Protein AF-A0A954I749-F1 (afdb_monomer_lite)

Structure (mmCIF, N/CA/C/O backbone):
data_AF-A0A954I749-F1
#
_entry.id   AF-A0A954I749-F1
#
loop_
_atom_site.group_PDB
_atom_site.id
_atom_site.type_symbol
_atom_site.label_atom_id
_atom_site.label_alt_id
_atom_site.label_comp_id
_atom_site.label_asym_id
_atom_site.label_entity_id
_atom_site.label_seq_id
_atom_site.pdbx_PDB_ins_code
_atom_site.Cartn_x
_atom_site.Cartn_y
_atom_site.Cartn_z
_atom_site.occupancy
_atom_site.B_iso_or_equiv
_atom_site.auth_seq_id
_atom_site.auth_comp_id
_atom_site.auth_asym_id
_atom_site.auth_atom_id
_atom_site.pdbx_PDB_model_num
ATOM 1 N N . MET A 1 1 ? -8.023 -14.484 -0.162 1.00 72.50 1 MET A N 1
ATOM 2 C CA . MET A 1 1 ? -8.893 -13.648 0.695 1.00 72.50 1 MET A CA 1
ATOM 3 C C . MET A 1 1 ? -8.099 -12.478 1.235 1.00 72.50 1 MET A C 1
ATOM 5 O O . MET A 1 1 ? -7.012 -12.699 1.760 1.00 72.50 1 MET A O 1
ATOM 9 N N . ALA A 1 2 ? -8.639 -11.269 1.094 1.00 85.50 2 ALA A N 1
ATOM 10 C CA . ALA A 1 2 ? -8.108 -10.057 1.703 1.00 85.50 2 ALA A CA 1
ATOM 11 C C . ALA A 1 2 ? -9.070 -9.571 2.797 1.00 85.50 2 ALA A C 1
ATOM 13 O O . ALA A 1 2 ? -10.283 -9.705 2.647 1.00 85.50 2 ALA A O 1
ATOM 14 N N . SER A 1 3 ? -8.544 -9.049 3.903 1.00 89.38 3 SER A N 1
ATOM 15 C CA . SER A 1 3 ? -9.354 -8.618 5.049 1.00 89.38 3 SER A CA 1
ATOM 16 C C . SER A 1 3 ? -8.774 -7.381 5.720 1.00 89.38 3 SER A C 1
ATOM 18 O O . SER A 1 3 ? -7.557 -7.290 5.893 1.00 89.38 3 SER A O 1
ATOM 20 N N . ILE A 1 4 ? -9.646 -6.481 6.171 1.00 91.12 4 ILE A N 1
ATOM 21 C CA . ILE A 1 4 ? -9.274 -5.339 7.011 1.00 91.12 4 ILE A CA 1
ATOM 22 C C . ILE A 1 4 ? -9.416 -5.733 8.481 1.00 91.12 4 ILE A C 1
ATOM 24 O O . ILE A 1 4 ? -10.411 -6.345 8.865 1.00 91.12 4 ILE A O 1
ATOM 28 N N . TYR A 1 5 ? -8.437 -5.370 9.304 1.00 89.00 5 TYR A N 1
ATOM 29 C CA . TYR A 1 5 ? -8.475 -5.560 10.749 1.00 89.00 5 TYR A CA 1
ATOM 30 C C . TYR A 1 5 ? -7.890 -4.352 11.488 1.00 89.00 5 TYR A C 1
ATOM 32 O O . TYR A 1 5 ? -7.101 -3.579 10.945 1.00 89.00 5 TYR A O 1
ATOM 40 N N . GLU A 1 6 ? -8.266 -4.192 12.753 1.00 86.62 6 GLU A N 1
ATOM 41 C CA . GLU A 1 6 ? -7.692 -3.183 13.642 1.00 86.62 6 GLU A CA 1
ATOM 42 C C . GLU A 1 6 ? -6.569 -3.830 14.455 1.00 86.62 6 GLU A C 1
ATOM 44 O O . GLU A 1 6 ? -6.796 -4.767 15.223 1.00 86.62 6 GLU A O 1
ATOM 49 N N . LYS A 1 7 ? -5.331 -3.362 14.277 1.00 85.88 7 LYS A N 1
ATOM 50 C CA . LYS A 1 7 ? -4.184 -3.922 14.998 1.00 85.88 7 LYS A CA 1
ATOM 51 C C . LYS A 1 7 ? -4.251 -3.523 16.484 1.00 85.88 7 LYS A C 1
ATOM 53 O O . LYS A 1 7 ? -4.361 -2.325 16.758 1.00 85.88 7 LYS A O 1
ATOM 58 N N . PRO A 1 8 ? -4.124 -4.463 17.439 1.00 85.19 8 PRO A N 1
ATOM 59 C CA . PRO A 1 8 ? -3.970 -4.114 18.846 1.00 85.19 8 PRO A CA 1
ATOM 60 C C . PRO A 1 8 ? -2.629 -3.401 19.054 1.00 85.19 8 PRO A C 1
ATOM 62 O O . PRO A 1 8 ? -1.588 -3.850 18.566 1.00 85.19 8 PRO A O 1
ATOM 65 N N . VAL A 1 9 ? -2.655 -2.276 19.759 1.00 86.94 9 VAL A N 1
ATOM 66 C CA . VAL A 1 9 ? -1.475 -1.464 20.076 1.00 86.94 9 VAL A CA 1
ATOM 67 C C . VAL A 1 9 ? -1.456 -1.157 21.563 1.00 86.94 9 VAL A C 1
ATOM 69 O O . VAL A 1 9 ? -2.499 -0.996 22.187 1.00 86.94 9 VAL A O 1
ATOM 72 N N . THR A 1 10 ? -0.269 -1.074 22.148 1.00 87.62 10 THR A N 1
ATOM 73 C CA . THR A 1 10 ? -0.128 -0.576 23.516 1.00 87.62 10 THR A CA 1
ATOM 74 C C . THR A 1 10 ? -0.027 0.939 23.460 1.00 87.62 10 THR A C 1
ATOM 76 O O . THR A 1 10 ? 0.873 1.461 22.804 1.00 87.62 10 THR A O 1
ATOM 79 N N . VAL A 1 11 ? -0.961 1.627 24.107 1.00 84.25 11 VAL A N 1
ATOM 80 C CA . VAL A 1 11 ? -0.997 3.089 24.197 1.00 84.25 11 VAL A CA 1
ATOM 81 C C . VAL A 1 11 ? -0.683 3.468 25.637 1.00 84.25 11 VAL A C 1
ATOM 83 O O . VAL A 1 11 ? -1.165 2.817 26.558 1.00 84.25 11 VAL A O 1
ATOM 86 N N . THR A 1 12 ? 0.148 4.484 25.832 1.00 87.12 12 THR A N 1
ATOM 87 C CA . THR A 1 12 ? 0.380 5.056 27.160 1.00 87.12 12 THR A CA 1
ATOM 88 C C . THR A 1 12 ? -0.722 6.067 27.445 1.00 87.12 12 THR A C 1
ATOM 90 O O . THR A 1 12 ? -0.942 6.971 26.637 1.00 87.12 12 THR A O 1
ATOM 93 N N . ASP A 1 13 ? -1.426 5.894 28.557 1.00 80.94 13 ASP A N 1
ATOM 94 C CA . ASP A 1 13 ? -2.451 6.832 29.004 1.00 80.94 13 ASP A CA 1
ATOM 95 C C . ASP A 1 13 ? -1.782 8.121 29.530 1.00 80.94 13 ASP A C 1
ATOM 97 O O . ASP A 1 13 ? -0.938 8.049 30.427 1.00 80.94 13 ASP A O 1
ATOM 101 N N . PRO A 1 14 ? -2.110 9.305 28.978 1.00 81.62 14 PRO A N 1
ATOM 102 C CA . PRO A 1 14 ? -1.504 10.568 29.391 1.00 81.62 14 PRO A CA 1
ATOM 103 C C . PRO A 1 14 ? -1.884 11.020 30.811 1.00 81.62 14 PRO A C 1
ATOM 105 O O . PRO A 1 14 ? -1.189 11.873 31.354 1.00 81.62 14 PRO A O 1
ATOM 108 N N . GLN A 1 15 ? -2.958 10.493 31.410 1.00 80.81 15 GLN A N 1
ATOM 109 C CA . GLN A 1 15 ? -3.385 10.869 32.765 1.00 80.81 15 GLN A CA 1
ATOM 110 C C . GLN A 1 15 ? -2.773 9.978 33.848 1.00 80.81 15 GLN A C 1
ATOM 112 O O . GLN A 1 15 ? -2.438 10.464 34.924 1.00 80.81 15 GLN A O 1
ATOM 117 N N . THR A 1 16 ? -2.622 8.684 33.567 1.00 82.56 16 THR A N 1
ATOM 118 C CA . THR A 1 16 ? -2.168 7.682 34.547 1.00 82.56 16 THR A CA 1
ATOM 119 C C . THR A 1 16 ? -0.733 7.209 34.304 1.00 82.56 16 THR A C 1
ATOM 121 O O . THR A 1 16 ? -0.116 6.630 35.193 1.00 82.56 16 THR A O 1
ATOM 124 N N . GLY A 1 17 ? -0.172 7.450 33.113 1.00 84.38 17 GLY A N 1
ATOM 125 C CA . GLY A 1 17 ? 1.147 6.952 32.708 1.00 84.38 17 GLY A CA 1
ATOM 126 C C . GLY A 1 17 ? 1.188 5.440 32.456 1.00 84.38 17 GLY A C 1
ATOM 127 O O . GLY A 1 17 ? 2.233 4.902 32.081 1.00 84.38 17 GLY A O 1
ATOM 128 N N . GLU A 1 18 ? 0.066 4.740 32.629 1.00 86.50 18 GLU A N 1
ATOM 129 C CA . GLU A 1 18 ? -0.011 3.294 32.484 1.00 86.50 18 GLU A CA 1
ATOM 130 C C . GLU A 1 18 ? -0.126 2.864 31.018 1.00 86.50 18 GLU A C 1
ATOM 132 O O . GLU A 1 18 ? -0.631 3.571 30.140 1.00 86.50 18 GLU A O 1
ATOM 137 N N . ARG A 1 19 ? 0.357 1.652 30.737 1.00 85.50 19 ARG A N 1
ATOM 138 C CA . ARG A 1 19 ? 0.295 1.042 29.407 1.00 85.50 19 ARG A CA 1
ATOM 139 C C . ARG A 1 19 ? -1.032 0.313 29.234 1.00 85.50 19 ARG A C 1
ATOM 141 O O .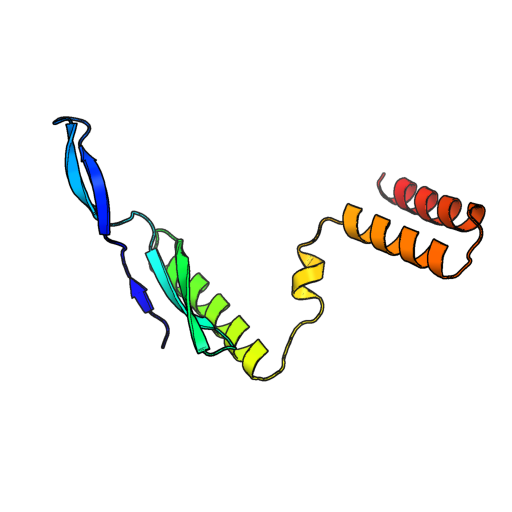 ARG A 1 19 ? -1.181 -0.821 29.683 1.00 85.50 19 ARG A O 1
ATOM 148 N N . VAL A 1 20 ? -1.961 0.917 28.504 1.00 86.88 20 VAL A N 1
ATOM 149 C CA . VAL A 1 20 ? -3.270 0.329 28.199 1.00 86.88 20 VAL A CA 1
ATOM 150 C C . VAL A 1 20 ? -3.286 -0.352 26.828 1.00 86.88 20 VAL A C 1
ATOM 152 O O . VAL A 1 20 ? -2.574 0.026 25.891 1.00 86.88 20 VAL A O 1
ATOM 155 N N . LYS A 1 21 ? -4.109 -1.397 2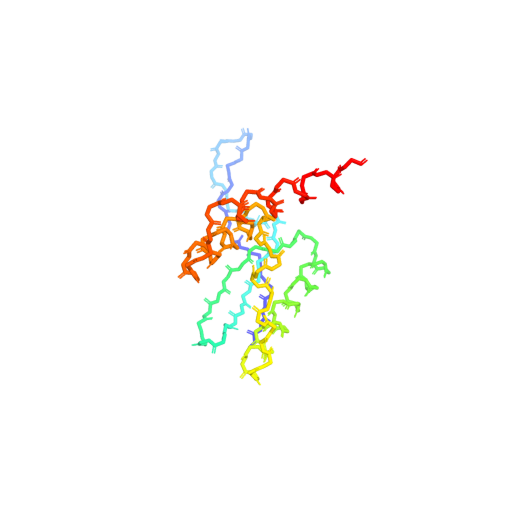6.687 1.00 85.06 21 LYS A N 1
ATOM 156 C CA . LYS A 1 21 ? -4.375 -2.022 25.384 1.00 85.06 21 LYS A CA 1
ATOM 157 C C . LYS A 1 21 ? -5.360 -1.146 24.614 1.00 85.06 21 LYS A C 1
ATOM 159 O O . LYS A 1 21 ? -6.499 -0.981 25.029 1.00 85.06 21 LYS A O 1
ATOM 164 N N . GLY A 1 22 ? -4.922 -0.618 23.481 1.00 83.44 22 GLY A N 1
ATOM 165 C CA . GLY A 1 22 ? -5.739 0.138 22.543 1.00 83.44 22 GLY A CA 1
ATOM 166 C C . GLY A 1 22 ? -5.813 -0.539 21.179 1.00 83.44 22 GLY A C 1
ATOM 167 O O . GLY A 1 22 ? -5.188 -1.571 20.915 1.00 83.44 22 GLY A O 1
ATOM 168 N N . LYS A 1 23 ? -6.574 0.075 20.280 1.00 81.94 23 LYS A N 1
ATOM 169 C CA . LYS A 1 23 ? -6.610 -0.294 18.865 1.00 81.94 23 LYS A CA 1
ATOM 170 C C . LYS A 1 23 ? -5.907 0.765 18.030 1.00 81.94 23 LYS A C 1
ATOM 172 O O . LYS A 1 23 ? -5.879 1.941 18.390 1.00 81.94 23 LYS A O 1
ATOM 177 N N . SER A 1 24 ? -5.304 0.343 16.923 1.00 80.94 24 SER A N 1
ATOM 178 C CA . SER A 1 24 ? -4.689 1.269 15.980 1.00 80.94 24 SER A CA 1
ATOM 179 C C . SER A 1 24 ? -5.755 2.195 15.402 1.00 80.94 24 SER A C 1
ATOM 181 O O . SER A 1 24 ? -6.816 1.734 14.996 1.00 80.94 24 SER A O 1
ATOM 183 N N . LYS A 1 25 ? -5.450 3.495 15.325 1.00 82.06 25 LYS A N 1
ATOM 184 C CA . LYS A 1 25 ? -6.331 4.479 14.681 1.00 82.06 25 LYS A CA 1
ATOM 185 C C . LYS A 1 25 ? -6.485 4.230 13.176 1.00 82.06 25 LYS A C 1
ATOM 187 O O . LYS A 1 25 ? -7.441 4.704 12.590 1.00 82.06 25 LYS A O 1
ATOM 192 N N . LYS A 1 26 ? -5.541 3.524 12.546 1.00 88.44 26 LYS A N 1
ATOM 193 C CA . LYS A 1 26 ? -5.583 3.187 11.117 1.00 88.44 26 LYS A CA 1
ATOM 194 C C . LYS A 1 26 ? -6.066 1.751 10.934 1.00 88.44 26 LYS A C 1
ATOM 196 O O . LYS A 1 26 ? -5.662 0.868 11.696 1.00 88.44 26 LYS A O 1
ATOM 201 N N . GLY A 1 27 ? -6.856 1.508 9.891 1.00 88.94 27 GLY A N 1
ATOM 202 C CA . GLY A 1 27 ? -7.161 0.157 9.434 1.00 88.94 27 GLY A CA 1
ATOM 203 C C . GLY A 1 27 ? -5.909 -0.530 8.885 1.00 88.94 27 GLY A C 1
ATOM 204 O O . GLY A 1 27 ? -5.042 0.115 8.293 1.00 88.94 27 GLY A O 1
ATOM 205 N N . TRP A 1 28 ? -5.800 -1.841 9.083 1.00 91.12 28 TRP A N 1
ATOM 206 C CA . TRP A 1 28 ? -4.729 -2.668 8.527 1.00 91.12 28 TRP A CA 1
ATOM 207 C C . TRP A 1 28 ? -5.304 -3.651 7.516 1.00 91.12 28 TRP A C 1
ATOM 209 O O . TRP A 1 28 ? -6.246 -4.376 7.821 1.00 91.12 28 TRP A O 1
ATOM 219 N N . GLY A 1 29 ? -4.730 -3.692 6.317 1.00 93.38 29 GLY A N 1
ATOM 220 C CA . GLY A 1 29 ? -5.078 -4.657 5.280 1.00 93.38 29 GLY A CA 1
ATOM 221 C C . GLY A 1 29 ? -4.182 -5.885 5.355 1.00 93.38 29 GLY A C 1
ATOM 222 O O . GLY A 1 29 ? -2.962 -5.751 5.422 1.00 93.38 29 GLY A O 1
ATOM 223 N N . ARG A 1 30 ? -4.779 -7.075 5.315 1.00 94.00 30 ARG A N 1
ATOM 224 C CA . ARG A 1 30 ? -4.102 -8.367 5.138 1.00 94.00 30 ARG A CA 1
ATOM 225 C C . ARG A 1 30 ? -4.472 -8.908 3.761 1.00 94.00 30 ARG A C 1
ATOM 227 O O . ARG A 1 30 ? -5.660 -9.054 3.485 1.00 94.00 30 ARG A O 1
ATOM 234 N N . TYR A 1 31 ? -3.492 -9.206 2.914 1.00 93.81 31 TYR A N 1
ATOM 235 C CA . TYR A 1 31 ? -3.705 -9.789 1.582 1.00 93.81 31 TYR A CA 1
ATOM 236 C C . TYR A 1 31 ? -2.582 -10.778 1.236 1.00 93.81 31 TYR A C 1
ATOM 238 O O . TYR A 1 31 ? -1.547 -10.788 1.899 1.00 93.81 31 TYR A O 1
ATOM 246 N N . LYS A 1 32 ? -2.796 -11.631 0.230 1.00 93.19 32 LYS A N 1
ATOM 247 C CA . LYS A 1 32 ? -1.749 -12.495 -0.338 1.00 93.19 32 LYS A CA 1
ATOM 248 C C . LYS A 1 32 ? -1.204 -11.843 -1.600 1.00 93.19 32 LYS A C 1
ATOM 250 O O . LYS A 1 32 ? -2.009 -11.358 -2.390 1.00 93.19 32 LYS A O 1
ATOM 255 N N . ASP A 1 33 ? 0.112 -11.811 -1.749 1.00 89.44 33 ASP A N 1
ATOM 256 C CA . ASP A 1 33 ? 0.779 -11.309 -2.948 1.00 89.44 33 ASP A CA 1
ATOM 2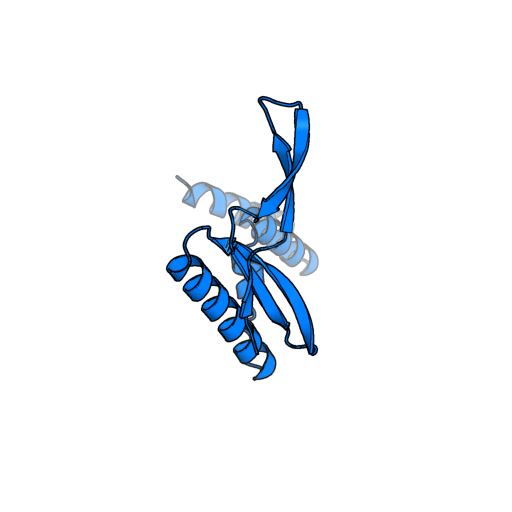57 C C . ASP A 1 33 ? 0.847 -12.371 -4.060 1.00 89.44 33 ASP A C 1
ATOM 259 O O . ASP A 1 33 ? 0.378 -13.501 -3.895 1.00 89.44 33 ASP A O 1
ATOM 263 N N . GLU A 1 34 ? 1.431 -11.998 -5.197 1.00 87.88 34 GLU A N 1
ATOM 264 C CA . GLU A 1 34 ? 1.602 -12.849 -6.378 1.00 87.88 34 GLU A CA 1
ATOM 265 C C . GLU A 1 34 ? 2.422 -14.122 -6.113 1.00 87.88 34 GLU A C 1
ATOM 267 O O . GLU A 1 34 ? 2.261 -15.115 -6.819 1.00 87.88 34 GLU A O 1
ATOM 272 N N . ASN A 1 35 ? 3.246 -14.124 -5.062 1.00 85.94 35 ASN A N 1
ATOM 273 C CA . ASN A 1 35 ? 4.063 -15.262 -4.642 1.00 85.94 35 ASN A CA 1
ATOM 274 C C . ASN A 1 35 ? 3.369 -16.103 -3.555 1.00 85.94 35 ASN A C 1
ATOM 276 O O . ASN A 1 35 ? 3.966 -17.022 -2.994 1.00 85.94 35 ASN A O 1
ATOM 280 N N . GLY A 1 36 ? 2.118 -15.779 -3.212 1.00 87.56 36 GLY A N 1
ATOM 281 C CA . GLY A 1 36 ? 1.358 -16.429 -2.147 1.00 87.56 36 GLY A CA 1
ATOM 282 C C . GLY A 1 36 ? 1.764 -16.003 -0.732 1.00 87.56 36 GLY A C 1
ATOM 283 O O . GLY A 1 36 ? 1.246 -16.568 0.237 1.00 87.56 36 GLY A O 1
ATOM 284 N N . ILE A 1 37 ? 2.641 -15.005 -0.592 1.00 90.31 37 ILE A N 1
ATOM 285 C CA . ILE A 1 37 ? 3.112 -14.492 0.694 1.00 90.31 37 ILE A CA 1
ATOM 286 C C . ILE A 1 37 ? 2.067 -13.538 1.260 1.00 90.31 37 ILE A C 1
ATOM 288 O O . ILE A 1 37 ? 1.536 -12.656 0.585 1.00 90.31 37 ILE A O 1
ATOM 292 N N . GLU A 1 38 ? 1.768 -13.698 2.542 1.00 92.12 38 GLU A N 1
ATOM 293 C CA . GLU A 1 38 ? 0.844 -12.813 3.228 1.00 92.12 38 GLU A CA 1
ATOM 294 C C . GLU A 1 38 ? 1.512 -11.489 3.606 1.00 92.12 38 GLU A C 1
ATOM 296 O O . GLU A 1 38 ? 2.469 -11.452 4.381 1.00 92.12 38 GLU A O 1
ATOM 301 N N . ARG A 1 39 ? 0.949 -10.384 3.118 1.00 92.75 39 ARG A N 1
ATOM 302 C CA . ARG A 1 39 ? 1.396 -9.028 3.428 1.00 92.75 39 ARG A CA 1
ATOM 303 C C . ARG A 1 39 ? 0.379 -8.288 4.280 1.00 92.75 39 ARG A C 1
ATOM 305 O O . ARG A 1 39 ? -0.835 -8.450 4.141 1.00 92.75 39 ARG A O 1
ATOM 312 N N . ARG A 1 40 ? 0.909 -7.456 5.177 1.00 93.56 40 ARG A N 1
ATOM 313 C CA . ARG A 1 40 ? 0.140 -6.596 6.080 1.00 93.56 40 ARG A CA 1
ATOM 314 C C . ARG A 1 40 ? 0.559 -5.158 5.867 1.00 93.56 40 ARG A C 1
ATOM 316 O O . ARG A 1 40 ? 1.733 -4.839 6.030 1.00 93.56 40 ARG A O 1
ATOM 323 N N . VAL A 1 41 ? -0.394 -4.307 5.516 1.00 91.75 41 VAL A N 1
ATOM 324 C CA . VAL A 1 41 ? -0.131 -2.903 5.189 1.00 91.75 41 VAL A CA 1
ATOM 325 C C . VAL A 1 41 ? -1.070 -1.982 5.963 1.00 91.75 41 VAL A C 1
ATOM 327 O O . VAL A 1 41 ? -2.250 -2.308 6.121 1.00 91.75 41 VAL A O 1
ATOM 330 N N . PRO A 1 42 ? -0.575 -0.842 6.470 1.00 92.56 42 PRO A N 1
ATOM 331 C CA . PRO A 1 42 ? -1.447 0.190 7.003 1.00 92.56 42 PRO A CA 1
ATOM 332 C C . PRO A 1 42 ? -2.248 0.826 5.859 1.00 92.56 42 PRO A C 1
ATOM 334 O O . PRO A 1 42 ? -1.712 1.087 4.784 1.00 92.56 42 PRO A O 1
ATOM 337 N N . LEU A 1 43 ? -3.529 1.078 6.102 1.00 93.00 43 LEU A N 1
ATOM 338 C CA . LEU A 1 43 ? -4.455 1.717 5.169 1.00 93.00 43 LEU A CA 1
ATOM 339 C C . LEU A 1 43 ? -4.908 3.074 5.744 1.00 93.00 43 LEU A C 1
ATOM 341 O O . LEU A 1 43 ? -4.180 3.721 6.506 1.00 93.00 43 LEU A O 1
ATOM 345 N N . ALA A 1 44 ? -6.115 3.507 5.383 1.00 90.44 44 ALA A N 1
ATOM 346 C CA . ALA A 1 44 ? -6.767 4.683 5.939 1.00 90.44 44 ALA A CA 1
ATOM 347 C C . ALA A 1 44 ? -7.401 4.416 7.318 1.00 90.44 44 ALA A C 1
ATOM 349 O O . ALA A 1 44 ? -7.629 3.276 7.726 1.00 90.44 44 ALA A O 1
ATOM 350 N N . THR A 1 45 ? -7.694 5.502 8.033 1.00 89.31 45 THR A N 1
ATOM 351 C CA . THR A 1 45 ? -8.496 5.496 9.268 1.00 89.31 45 THR A CA 1
ATOM 352 C C . THR A 1 45 ? -9.967 5.202 8.978 1.00 89.31 45 THR A C 1
ATOM 354 O O . THR A 1 45 ? -10.596 4.428 9.691 1.00 89.31 45 THR A O 1
ATOM 357 N N . ASP A 1 46 ? -10.507 5.805 7.917 1.00 91.38 46 ASP A N 1
ATOM 358 C CA . ASP A 1 46 ? -11.882 5.578 7.484 1.00 91.38 46 ASP A CA 1
ATOM 359 C C . ASP A 1 46 ? -12.034 4.208 6.803 1.00 91.38 46 ASP A C 1
ATOM 361 O O . ASP A 1 46 ? -11.207 3.804 5.979 1.00 91.38 46 ASP A O 1
ATOM 365 N N . LYS A 1 47 ? -13.116 3.496 7.133 1.00 86.69 47 LYS A N 1
ATOM 366 C CA . LYS A 1 47 ? -13.354 2.123 6.672 1.00 86.69 47 LYS A CA 1
ATOM 367 C C . LYS A 1 47 ? -13.597 2.054 5.165 1.00 86.69 47 LYS A C 1
ATOM 369 O O . LYS A 1 47 ? -13.105 1.123 4.527 1.00 86.69 47 LYS A O 1
ATOM 374 N N . ALA A 1 48 ? -14.334 3.009 4.596 1.00 90.88 48 ALA A N 1
ATOM 375 C CA . ALA A 1 48 ? -14.628 3.019 3.163 1.00 90.88 48 ALA A CA 1
ATOM 376 C C . ALA A 1 48 ? -13.355 3.296 2.354 1.00 90.88 48 ALA A C 1
ATOM 378 O O . ALA A 1 48 ? -13.037 2.572 1.410 1.00 90.88 48 ALA A O 1
ATOM 379 N N . SER A 1 49 ? -12.568 4.271 2.804 1.00 91.00 49 SER A N 1
ATOM 380 C CA . SER A 1 49 ? -11.266 4.608 2.230 1.00 91.00 49 SER A CA 1
ATOM 381 C C . SER A 1 49 ? -10.286 3.434 2.330 1.00 91.00 49 SER A C 1
ATOM 383 O O . SER A 1 49 ? -9.619 3.089 1.355 1.00 91.00 49 SER A O 1
ATOM 385 N N . ALA A 1 50 ? -10.233 2.757 3.482 1.00 91.12 50 ALA A N 1
ATOM 386 C CA . ALA A 1 50 ? -9.395 1.577 3.667 1.00 91.12 50 ALA A CA 1
ATOM 387 C C . ALA A 1 50 ? -9.818 0.424 2.742 1.00 91.12 50 ALA A C 1
ATOM 389 O O . ALA A 1 50 ? -8.958 -0.239 2.164 1.00 91.12 50 ALA A O 1
ATOM 390 N N . GLN A 1 51 ? -11.122 0.212 2.545 1.00 92.19 51 GLN A N 1
ATOM 391 C CA . GLN A 1 51 ? -11.624 -0.793 1.607 1.00 92.19 51 GLN A CA 1
ATOM 392 C C . GLN A 1 51 ? -11.238 -0.476 0.164 1.00 92.19 51 GLN A C 1
ATOM 394 O O . GLN A 1 51 ? -10.770 -1.369 -0.538 1.00 92.19 51 GLN A O 1
ATOM 399 N N . ALA A 1 52 ? -11.369 0.780 -0.264 1.00 94.75 52 ALA A N 1
ATOM 400 C CA . ALA A 1 52 ? -10.940 1.202 -1.594 1.00 94.75 52 ALA A CA 1
ATOM 401 C C . ALA A 1 52 ? -9.433 0.965 -1.802 1.00 94.75 52 ALA A C 1
ATOM 403 O O . ALA A 1 52 ? -9.038 0.346 -2.789 1.00 94.75 52 ALA A O 1
ATOM 404 N N . MET A 1 53 ? -8.597 1.359 -0.835 1.00 93.69 53 MET A N 1
ATOM 405 C CA . MET A 1 53 ? -7.150 1.114 -0.886 1.00 93.69 53 MET A CA 1
ATOM 406 C C . MET A 1 53 ? -6.813 -0.382 -0.949 1.00 93.69 53 MET A C 1
ATOM 408 O O . MET A 1 53 ? -5.949 -0.787 -1.724 1.00 93.69 53 MET A O 1
ATOM 412 N N . LEU A 1 54 ? -7.492 -1.216 -0.154 1.00 94.31 54 LEU A N 1
ATOM 413 C CA . LEU A 1 54 ? -7.275 -2.662 -0.171 1.00 94.31 54 LEU A CA 1
ATOM 414 C C . LEU A 1 54 ? -7.682 -3.279 -1.515 1.00 94.31 54 LEU A C 1
ATOM 416 O O . LEU A 1 54 ? -6.961 -4.130 -2.031 1.00 94.31 54 LEU A O 1
ATOM 420 N N . ASN A 1 55 ? -8.800 -2.834 -2.092 1.00 94.50 55 ASN A N 1
ATOM 421 C CA . ASN A 1 55 ? -9.267 -3.300 -3.396 1.00 94.50 55 ASN A CA 1
ATOM 422 C C . ASN A 1 55 ? -8.252 -2.983 -4.503 1.00 94.50 55 ASN A C 1
ATOM 424 O O . ASN A 1 55 ? -7.959 -3.853 -5.319 1.00 94.50 55 ASN A O 1
ATOM 428 N N . GLU A 1 56 ? -7.670 -1.7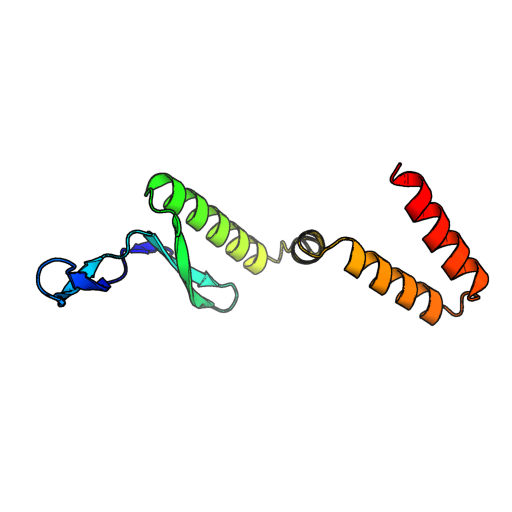80 -4.508 1.00 93.00 56 GLU A N 1
ATOM 429 C CA . GLU A 1 56 ? -6.635 -1.410 -5.483 1.00 93.00 56 GLU A CA 1
ATOM 430 C C . GLU A 1 56 ? -5.383 -2.287 -5.359 1.00 93.00 56 GLU A C 1
ATOM 432 O O . GLU A 1 56 ? -4.827 -2.729 -6.365 1.00 93.00 56 GLU A O 1
ATOM 437 N N . ILE A 1 57 ? -4.968 -2.612 -4.132 1.00 92.44 57 ILE A N 1
ATOM 438 C CA . ILE A 1 57 ? -3.835 -3.515 -3.895 1.00 92.44 57 ILE A CA 1
ATOM 439 C C . ILE A 1 57 ? -4.133 -4.918 -4.432 1.00 92.44 57 ILE A C 1
ATOM 441 O O . ILE A 1 57 ? -3.320 -5.473 -5.169 1.00 92.44 57 ILE A O 1
ATOM 445 N N . VAL A 1 58 ? -5.298 -5.482 -4.103 1.00 93.00 58 VAL A N 1
ATOM 446 C CA . VAL A 1 58 ? -5.700 -6.818 -4.576 1.00 93.00 58 VAL A CA 1
ATOM 447 C C . VAL A 1 58 ? -5.769 -6.851 -6.100 1.00 93.00 58 VAL A C 1
ATOM 449 O O . VAL A 1 58 ? -5.196 -7.743 -6.715 1.00 93.00 58 VAL A O 1
ATOM 452 N N . LYS A 1 59 ? -6.364 -5.831 -6.719 1.00 92.00 59 LYS A N 1
ATOM 453 C CA . LYS A 1 59 ? -6.442 -5.694 -8.176 1.00 92.00 59 LYS A CA 1
ATOM 454 C C . LYS A 1 59 ? -5.061 -5.639 -8.832 1.00 92.00 59 LYS A C 1
ATOM 456 O O . LYS A 1 59 ? -4.860 -6.247 -9.882 1.00 92.00 59 LYS A O 1
ATOM 461 N N . LYS A 1 60 ? -4.096 -4.926 -8.235 1.00 88.06 60 LYS A N 1
ATOM 462 C CA . LYS A 1 60 ? -2.702 -4.916 -8.713 1.00 88.06 60 LYS A CA 1
ATOM 463 C C . LYS A 1 60 ? -2.067 -6.305 -8.623 1.00 88.06 60 LYS A C 1
ATOM 465 O O . LYS A 1 60 ? -1.432 -6.731 -9.583 1.00 88.06 60 LYS A O 1
ATOM 470 N N . VAL A 1 61 ? -2.264 -7.016 -7.514 1.00 90.19 61 VAL A N 1
ATOM 471 C CA . VAL A 1 61 ? -1.747 -8.383 -7.337 1.00 90.19 61 VAL A CA 1
ATOM 472 C C . VAL A 1 61 ? -2.365 -9.349 -8.349 1.00 90.19 61 VAL A C 1
ATOM 474 O O . VAL A 1 61 ? -1.635 -10.072 -9.017 1.00 90.19 61 VAL A O 1
ATOM 477 N N . GLU A 1 62 ? -3.686 -9.330 -8.525 1.00 90.06 62 GLU A N 1
ATOM 478 C CA . GLU A 1 62 ? -4.385 -10.195 -9.486 1.00 90.06 62 GLU A CA 1
ATOM 479 C C . GLU A 1 62 ? -3.911 -9.950 -10.921 1.00 90.06 62 GLU A C 1
ATOM 481 O O . GLU A 1 62 ? -3.672 -10.897 -11.668 1.00 90.06 62 GLU A O 1
ATOM 486 N N . ARG A 1 63 ? -3.688 -8.684 -11.295 1.00 89.25 63 ARG A N 1
ATOM 487 C CA . ARG A 1 63 ? -3.094 -8.326 -12.590 1.00 89.25 63 ARG A CA 1
ATOM 488 C C . ARG A 1 63 ? -1.691 -8.905 -12.759 1.00 89.25 63 ARG A C 1
ATOM 490 O O . ARG A 1 63 ? -1.408 -9.477 -13.808 1.00 89.25 63 ARG A O 1
ATOM 497 N N . ARG A 1 64 ? -0.840 -8.817 -11.731 1.00 87.38 64 ARG A N 1
ATOM 498 C CA . ARG A 1 64 ? 0.505 -9.419 -11.751 1.00 87.38 64 ARG A CA 1
ATOM 499 C C . ARG A 1 64 ? 0.448 -10.939 -11.881 1.00 87.38 64 ARG A C 1
ATOM 501 O O . ARG A 1 64 ? 1.164 -11.488 -12.710 1.00 87.38 64 ARG A O 1
ATOM 508 N N . MET A 1 65 ? -0.434 -11.602 -11.131 1.00 85.62 65 MET A N 1
ATOM 509 C CA . MET A 1 65 ? -0.653 -13.051 -11.230 1.00 85.62 65 MET A CA 1
ATOM 510 C C . MET A 1 65 ? -1.137 -13.472 -12.622 1.00 85.62 65 MET A C 1
ATOM 512 O O . MET A 1 65 ? -0.729 -14.514 -13.124 1.00 85.62 65 MET A O 1
ATOM 516 N N . ALA A 1 66 ? -1.969 -12.651 -13.266 1.00 87.06 66 ALA A N 1
ATOM 517 C CA . ALA A 1 66 ? -2.435 -12.868 -14.633 1.00 87.06 66 ALA A CA 1
ATOM 518 C C . ALA A 1 66 ? -1.381 -12.527 -15.710 1.00 87.06 66 ALA A C 1
ATOM 520 O O . ALA A 1 66 ? -1.684 -12.592 -16.899 1.00 87.06 66 ALA A O 1
ATOM 521 N N . GLY A 1 67 ? -0.166 -12.118 -15.324 1.00 84.88 67 GLY A N 1
ATOM 522 C CA . GLY A 1 67 ? 0.881 -11.680 -16.253 1.00 84.88 67 GLY A CA 1
ATOM 523 C C . GLY A 1 67 ? 0.618 -10.315 -16.902 1.00 84.88 67 GLY A C 1
ATOM 524 O O . GLY A 1 67 ? 1.388 -9.879 -17.755 1.00 84.88 67 GLY A O 1
ATOM 525 N N . ILE A 1 68 ? -0.437 -9.607 -16.486 1.00 83.50 68 ILE A N 1
ATOM 526 C CA . ILE A 1 68 ? -0.789 -8.259 -16.945 1.00 83.50 68 ILE A CA 1
ATOM 527 C C . ILE A 1 68 ? -0.011 -7.255 -16.087 1.00 83.50 68 ILE A C 1
ATOM 529 O O . ILE A 1 68 ? -0.552 -6.595 -15.198 1.00 83.50 68 ILE A O 1
ATOM 533 N N . ILE A 1 69 ? 1.298 -7.185 -16.316 1.00 76.19 69 ILE A N 1
ATOM 534 C CA . ILE A 1 69 ? 2.199 -6.284 -15.593 1.00 76.19 69 ILE A CA 1
ATOM 535 C C . ILE A 1 69 ? 2.381 -5.009 -16.419 1.00 76.19 69 ILE A C 1
ATOM 537 O O . ILE A 1 69 ? 2.879 -5.060 -17.543 1.00 76.19 69 ILE A O 1
ATOM 541 N N . ASP A 1 70 ? 2.018 -3.854 -15.855 1.00 73.88 70 ASP A N 1
ATOM 542 C CA . ASP A 1 70 ? 2.462 -2.568 -16.400 1.00 73.88 70 ASP A CA 1
ATOM 543 C C . ASP A 1 70 ? 3.957 -2.412 -16.087 1.00 73.88 70 ASP A C 1
ATOM 545 O O . ASP A 1 70 ? 4.340 -2.084 -14.964 1.00 73.88 70 ASP A O 1
ATOM 549 N N . ARG A 1 71 ? 4.809 -2.680 -17.086 1.00 71.44 71 ARG A N 1
ATOM 550 C CA . ARG A 1 71 ? 6.277 -2.593 -16.979 1.00 71.44 71 ARG A CA 1
ATOM 551 C C . ARG A 1 71 ? 6.756 -1.193 -16.567 1.00 71.44 71 ARG A C 1
ATOM 553 O O . ARG A 1 71 ? 7.883 -1.051 -16.099 1.00 71.44 71 ARG A O 1
ATOM 560 N N . PHE A 1 72 ? 5.920 -0.170 -16.734 1.00 74.00 72 PHE A N 1
ATOM 561 C CA . PHE A 1 72 ? 6.257 1.211 -16.421 1.00 74.00 72 PHE A CA 1
ATOM 562 C C . PHE A 1 72 ? 5.730 1.674 -15.055 1.00 74.00 72 PHE A C 1
ATOM 564 O O . PHE A 1 72 ? 6.068 2.788 -14.664 1.00 74.00 72 PHE A O 1
ATOM 571 N N . ASP A 1 73 ? 4.949 0.869 -14.314 1.00 74.06 73 ASP A N 1
ATOM 572 C CA . ASP A 1 73 ? 4.384 1.270 -13.004 1.00 74.06 73 ASP A CA 1
ATOM 573 C C . ASP A 1 73 ? 5.501 1.678 -12.027 1.00 74.06 73 ASP A C 1
ATOM 575 O O . ASP A 1 73 ? 5.458 2.760 -11.445 1.00 74.06 73 ASP A O 1
ATOM 579 N N . ASP A 1 74 ? 6.566 0.875 -11.941 1.00 74.31 74 ASP A N 1
ATOM 580 C CA . ASP A 1 74 ? 7.709 1.161 -11.067 1.00 74.31 74 ASP A CA 1
ATOM 581 C C . ASP A 1 74 ? 8.494 2.395 -11.546 1.00 74.31 74 ASP A C 1
ATOM 583 O O . ASP A 1 74 ? 8.849 3.270 -10.755 1.00 74.31 74 ASP A O 1
ATOM 587 N N . GLN A 1 75 ? 8.700 2.523 -12.860 1.00 79.62 75 GLN A N 1
ATOM 588 C CA . GLN A 1 75 ? 9.446 3.635 -13.460 1.00 79.62 75 GLN A CA 1
ATOM 589 C C . GLN A 1 75 ? 8.712 4.976 -13.315 1.00 79.62 75 GLN A C 1
ATOM 591 O O . GLN A 1 75 ? 9.353 6.007 -13.137 1.00 79.62 75 GLN A O 1
ATOM 596 N N . ARG A 1 76 ? 7.373 4.978 -13.319 1.00 77.00 76 ARG A N 1
ATOM 597 C CA . ARG A 1 76 ? 6.549 6.185 -13.127 1.00 77.00 76 ARG A CA 1
ATOM 598 C C . ARG A 1 76 ? 6.685 6.805 -11.741 1.00 77.00 76 ARG A C 1
ATOM 600 O O . ARG A 1 76 ? 6.432 7.995 -11.593 1.00 77.00 76 ARG A O 1
ATOM 607 N N . THR A 1 77 ? 7.054 6.016 -10.734 1.00 78.31 77 THR A N 1
ATOM 608 C CA . THR A 1 77 ? 7.268 6.522 -9.368 1.00 78.31 77 THR A CA 1
ATOM 609 C C . THR A 1 77 ? 8.666 7.089 -9.146 1.00 78.31 77 THR A C 1
ATOM 611 O O . THR A 1 77 ? 8.876 7.825 -8.182 1.00 78.31 77 THR A O 1
ATOM 614 N N . ARG A 1 78 ? 9.618 6.775 -10.034 1.00 80.62 78 ARG A N 1
ATOM 615 C CA . ARG A 1 78 ? 10.992 7.269 -9.932 1.00 80.62 78 ARG A CA 1
ATOM 616 C C . ARG A 1 78 ? 11.060 8.758 -10.292 1.00 80.62 78 ARG A C 1
ATOM 618 O O . ARG A 1 78 ? 10.408 9.180 -11.252 1.00 80.62 78 ARG A O 1
ATOM 625 N N . PRO A 1 79 ? 11.861 9.559 -9.568 1.00 86.31 79 PRO A N 1
ATOM 626 C CA . PRO A 1 79 ? 12.118 10.950 -9.916 1.00 86.31 79 PRO A CA 1
ATOM 627 C C . PRO A 1 79 ? 12.640 11.108 -11.348 1.00 86.31 79 PRO A C 1
ATOM 629 O O . PRO A 1 79 ? 13.469 10.325 -11.809 1.00 86.31 79 PRO A O 1
ATOM 632 N N . LEU A 1 80 ? 12.227 12.183 -12.028 1.00 84.00 80 LEU A N 1
ATOM 633 C CA . LEU A 1 80 ? 12.687 12.492 -13.389 1.00 84.00 80 LEU A CA 1
ATOM 634 C C . LEU A 1 80 ? 14.217 12.607 -13.484 1.00 84.00 80 LEU A C 1
ATOM 636 O O . LEU A 1 80 ? 14.798 12.234 -14.497 1.00 84.00 80 LEU A O 1
ATOM 640 N N . SER A 1 81 ? 14.877 13.076 -12.422 1.00 82.19 81 SER A N 1
ATOM 641 C CA . SER A 1 81 ? 16.338 13.164 -12.352 1.00 82.19 81 SER A CA 1
ATOM 642 C C . SER A 1 81 ? 17.025 11.810 -12.519 1.00 82.19 81 SER A C 1
ATOM 644 O O . SER A 1 81 ? 18.031 11.732 -13.213 1.00 82.19 81 SER A O 1
ATOM 646 N N . GLU A 1 82 ? 16.472 10.740 -11.940 1.00 83.62 82 GLU A N 1
ATOM 647 C CA . GLU A 1 82 ? 17.044 9.396 -12.082 1.00 83.62 82 GLU A CA 1
ATOM 648 C C . GLU A 1 82 ? 16.936 8.892 -13.523 1.00 83.62 82 GLU A C 1
ATOM 650 O O . GLU A 1 82 ? 17.881 8.305 -14.044 1.00 83.62 82 GLU A O 1
ATOM 655 N N . HIS A 1 83 ? 15.818 9.184 -14.196 1.00 83.94 83 HIS A N 1
ATOM 656 C CA . HIS A 1 83 ? 15.634 8.843 -15.609 1.00 83.94 83 HIS A CA 1
ATOM 657 C C . HIS A 1 83 ? 16.636 9.562 -16.511 1.00 83.94 83 HIS A C 1
ATOM 659 O O . HIS A 1 83 ? 17.145 8.969 -17.459 1.00 83.94 83 HIS A O 1
ATOM 665 N N . LEU A 1 84 ? 16.950 10.825 -16.206 1.00 85.69 84 LEU A N 1
ATOM 666 C CA . LEU A 1 84 ? 17.946 11.596 -16.951 1.00 85.69 84 LEU A CA 1
ATOM 667 C C . LEU A 1 84 ? 19.358 11.030 -16.764 1.00 85.69 84 LEU A C 1
ATOM 669 O O . LEU A 1 84 ? 20.098 10.928 -17.739 1.00 85.69 84 LEU A O 1
ATOM 673 N N . THR A 1 85 ? 19.716 10.600 -15.553 1.00 84.81 85 THR A N 1
ATOM 674 C CA . THR A 1 85 ? 21.010 9.950 -15.291 1.00 84.81 85 THR A CA 1
ATOM 675 C C . THR A 1 85 ? 21.124 8.587 -15.980 1.00 84.81 85 THR A C 1
ATOM 677 O O . THR A 1 85 ? 22.162 8.284 -16.578 1.00 84.81 85 THR A O 1
ATOM 680 N N . ASP A 1 86 ? 20.061 7.774 -15.953 1.00 84.38 86 ASP A N 1
ATOM 681 C CA . ASP A 1 86 ? 20.014 6.488 -16.662 1.00 84.38 86 ASP A CA 1
ATOM 682 C C . ASP A 1 86 ? 20.145 6.704 -18.182 1.00 84.38 86 ASP A C 1
ATOM 684 O O . ASP A 1 86 ? 20.883 5.986 -18.864 1.00 84.38 86 ASP A O 1
ATOM 688 N N . PHE A 1 87 ? 19.491 7.741 -18.714 1.00 81.44 87 PHE A N 1
ATOM 689 C CA . PHE A 1 87 ? 19.586 8.122 -20.121 1.00 81.44 87 PHE A CA 1
ATOM 690 C C . PHE A 1 87 ? 20.986 8.622 -20.505 1.00 81.44 87 PHE A C 1
ATOM 692 O O . PHE A 1 87 ? 21.531 8.197 -21.525 1.00 81.44 87 PHE A O 1
ATOM 699 N N . GLU A 1 88 ? 21.614 9.454 -19.674 1.00 80.94 88 GLU A N 1
ATOM 700 C CA . GLU A 1 88 ? 22.991 9.914 -19.877 1.00 80.94 88 GLU A CA 1
ATOM 701 C C . GLU A 1 88 ? 23.978 8.736 -19.910 1.00 80.94 88 GLU A C 1
ATOM 703 O O . GLU A 1 88 ? 24.824 8.634 -20.803 1.00 80.94 88 GLU A O 1
ATOM 708 N N . THR A 1 89 ? 23.822 7.798 -18.974 1.00 82.81 89 THR A N 1
ATOM 709 C CA . THR A 1 89 ? 24.614 6.563 -18.906 1.00 82.81 89 THR A CA 1
ATOM 710 C C . THR A 1 89 ? 24.410 5.707 -20.154 1.00 82.81 89 THR A C 1
ATOM 712 O O . THR A 1 89 ? 25.382 5.213 -20.733 1.00 82.81 89 THR A O 1
ATOM 715 N N . HIS A 1 90 ? 23.165 5.575 -20.624 1.00 82.38 90 HIS A N 1
ATOM 716 C CA . HIS A 1 90 ? 22.856 4.865 -21.861 1.00 82.38 90 HIS A CA 1
ATOM 717 C C . HIS A 1 90 ? 23.559 5.499 -23.070 1.00 82.38 90 HIS A C 1
ATOM 719 O O . HIS A 1 90 ? 24.207 4.780 -23.836 1.00 82.38 90 HIS A O 1
ATOM 725 N N . LEU A 1 91 ? 23.507 6.828 -23.217 1.00 82.56 91 LEU A N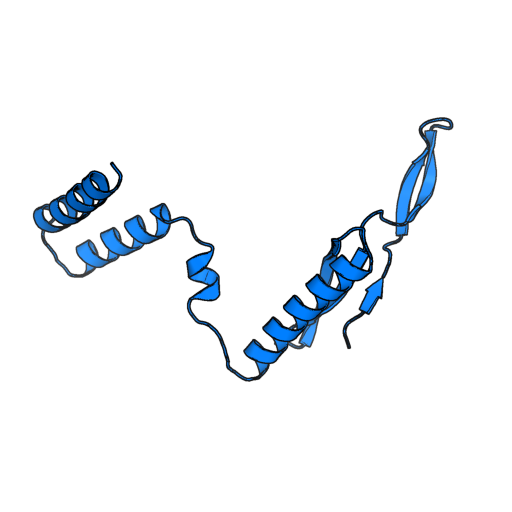 1
ATOM 726 C CA . LEU A 1 91 ? 24.178 7.535 -24.312 1.00 82.56 91 LEU A CA 1
ATOM 727 C C . LEU A 1 91 ? 25.696 7.317 -24.290 1.00 82.56 91 LEU A C 1
ATOM 729 O O . LEU A 1 91 ? 26.276 6.964 -25.319 1.00 82.56 91 LEU A O 1
ATOM 733 N N . ARG A 1 92 ? 26.327 7.428 -23.116 1.00 77.38 92 ARG A N 1
ATOM 734 C CA . ARG A 1 92 ? 27.765 7.160 -22.949 1.00 77.38 92 ARG A CA 1
ATOM 735 C C . ARG A 1 92 ? 28.122 5.711 -23.299 1.00 77.38 92 ARG A C 1
ATOM 737 O O . ARG A 1 92 ? 29.094 5.472 -24.009 1.00 77.38 92 ARG A O 1
ATOM 744 N N . SER A 1 93 ? 27.306 4.740 -22.876 1.00 74.88 93 SER A N 1
ATOM 745 C CA . SER A 1 93 ? 27.527 3.313 -23.175 1.00 74.88 93 SER A CA 1
ATOM 746 C C . SER A 1 93 ? 27.397 2.970 -24.664 1.00 74.88 93 SER A C 1
ATOM 748 O O . SER A 1 93 ? 28.048 2.050 -25.151 1.00 74.88 93 SER A O 1
ATOM 750 N N . LYS A 1 94 ? 26.593 3.742 -25.406 1.00 76.44 94 LYS A N 1
ATOM 751 C CA . LYS A 1 94 ? 26.386 3.589 -26.851 1.00 76.44 94 LYS A CA 1
ATOM 752 C C . LYS A 1 94 ? 27.552 4.157 -27.682 1.00 76.44 94 LYS A C 1
ATOM 754 O O . LYS A 1 94 ? 27.497 4.120 -28.907 1.00 76.44 94 LYS A O 1
ATOM 759 N N . GLY A 1 95 ? 28.603 4.672 -27.032 1.00 64.38 95 GLY A N 1
ATOM 760 C CA . GLY A 1 95 ? 29.786 5.243 -27.686 1.00 64.38 95 GLY A CA 1
ATOM 761 C C . GLY A 1 95 ? 29.537 6.620 -28.301 1.00 64.38 95 GLY A C 1
ATOM 762 O O . GLY A 1 95 ? 30.286 7.060 -29.171 1.00 64.38 95 GLY A O 1
ATOM 763 N N . VAL A 1 96 ? 28.462 7.289 -27.882 1.00 64.12 96 VAL A N 1
ATOM 764 C CA . VAL A 1 96 ? 28.121 8.636 -28.335 1.00 64.12 96 VAL A CA 1
ATOM 765 C C . VAL A 1 96 ? 29.124 9.620 -27.735 1.00 64.12 96 VAL A C 1
ATOM 767 O O . VAL A 1 96 ? 29.436 9.543 -26.548 1.00 64.12 96 VAL A O 1
ATOM 770 N N . SER A 1 97 ? 29.640 10.540 -28.554 1.00 63.25 97 SER A N 1
ATOM 771 C CA . SER A 1 97 ? 30.628 11.522 -28.106 1.00 63.25 97 SER A CA 1
ATOM 772 C C . SER A 1 97 ? 30.077 12.394 -26.974 1.00 63.25 97 SER A C 1
ATOM 774 O O . SER A 1 97 ? 28.912 12.801 -26.990 1.00 63.25 97 SER A O 1
ATOM 776 N N . ASP A 1 98 ? 30.937 12.747 -26.014 1.00 63.25 98 ASP A N 1
ATOM 777 C CA . ASP A 1 98 ? 30.576 13.566 -24.844 1.00 63.25 98 ASP A CA 1
ATOM 778 C C . ASP A 1 98 ? 29.897 14.896 -25.219 1.00 63.25 98 ASP A C 1
ATOM 780 O O . ASP A 1 98 ? 29.110 15.456 -24.454 1.00 63.25 98 ASP A O 1
ATOM 784 N N . GLN A 1 99 ? 30.178 15.404 -26.421 1.00 59.19 99 GLN A N 1
ATOM 785 C CA . GLN A 1 99 ? 29.603 16.634 -26.957 1.00 59.19 99 GLN A CA 1
ATOM 786 C C . GLN A 1 99 ? 28.107 16.488 -27.285 1.00 59.19 99 GLN A C 1
ATOM 788 O O . GLN A 1 99 ? 27.330 17.410 -27.043 1.00 59.19 99 GLN A O 1
ATOM 793 N N . HIS A 1 100 ? 27.686 15.319 -27.772 1.00 59.78 100 HIS A N 1
ATOM 794 C CA . HIS A 1 100 ? 26.281 15.036 -28.060 1.00 59.78 100 HIS A CA 1
ATOM 795 C C . HIS A 1 100 ? 25.491 14.751 -26.772 1.00 59.78 100 HIS A C 1
ATOM 797 O O . HIS A 1 100 ? 24.350 15.183 -26.644 1.00 59.78 100 HIS A O 1
ATOM 803 N N . VAL A 1 101 ? 26.124 14.127 -25.771 1.00 62.06 101 VAL A N 1
ATOM 804 C CA . VAL A 1 101 ? 25.528 13.927 -24.436 1.00 62.06 101 VAL A CA 1
ATOM 805 C C . VAL A 1 101 ? 25.212 15.271 -23.766 1.00 62.06 101 VAL A C 1
ATOM 807 O O . VAL A 1 101 ? 24.101 15.476 -23.279 1.00 62.06 101 VAL A O 1
ATOM 810 N N . LYS A 1 102 ? 26.155 16.223 -23.806 1.00 63.50 102 LYS A N 1
ATOM 811 C CA . LYS A 1 102 ? 25.961 17.573 -23.247 1.00 63.50 102 LYS A CA 1
ATOM 812 C C . LYS A 1 102 ? 24.905 18.383 -23.997 1.00 63.50 102 LYS A C 1
ATOM 814 O O . LYS A 1 102 ? 24.101 19.048 -23.357 1.00 63.50 102 LYS A O 1
ATOM 819 N N . SER A 1 103 ? 24.888 18.316 -25.329 1.00 62.75 103 SER A N 1
ATOM 820 C CA . SER A 1 103 ? 23.895 19.011 -26.161 1.00 62.75 103 SER A CA 1
ATOM 821 C C . SER A 1 103 ? 22.461 18.586 -25.829 1.00 62.75 103 SER A C 1
ATOM 823 O O . SER A 1 103 ? 21.592 19.444 -25.697 1.00 62.75 103 SER A O 1
ATOM 825 N N . VAL A 1 104 ? 22.217 17.286 -25.649 1.00 61.59 104 VAL A N 1
ATOM 826 C CA . VAL A 1 104 ? 20.879 16.769 -25.330 1.00 61.59 104 VAL A CA 1
ATOM 827 C C . VAL A 1 104 ? 20.480 17.097 -23.886 1.00 61.59 104 VAL A C 1
ATOM 829 O O . VAL A 1 104 ? 19.332 17.469 -23.641 1.00 61.59 104 VAL A O 1
ATOM 832 N N . ALA A 1 105 ? 21.420 17.034 -22.937 1.00 58.91 105 ALA A N 1
ATOM 833 C CA . ALA A 1 105 ? 21.168 17.422 -21.548 1.00 58.91 105 ALA A CA 1
ATOM 834 C C . ALA A 1 105 ? 20.813 18.917 -21.410 1.00 58.91 105 ALA A C 1
ATOM 836 O O . ALA A 1 105 ? 19.848 19.248 -20.728 1.00 58.91 105 ALA A O 1
ATOM 837 N N . LEU A 1 106 ? 21.532 19.800 -22.115 1.00 57.28 106 LEU A N 1
ATOM 838 C CA . LEU A 1 106 ? 21.319 21.255 -22.094 1.00 57.28 106 LEU A CA 1
ATOM 839 C C . LEU A 1 106 ? 19.995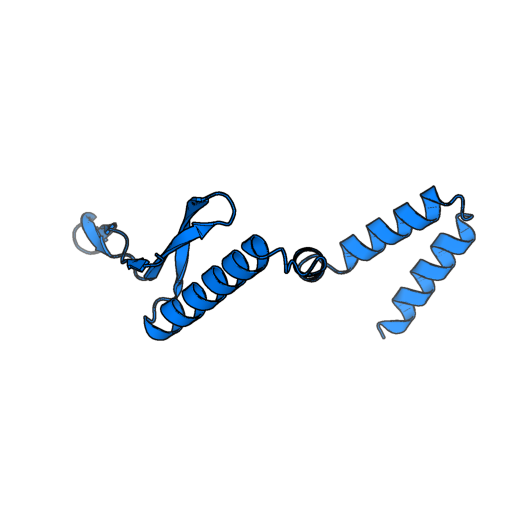 21.676 -22.751 1.00 57.28 106 LEU A C 1
ATOM 841 O O . LEU A 1 106 ? 19.273 22.500 -22.198 1.00 57.28 106 LEU A O 1
ATOM 845 N N . SER A 1 107 ? 19.623 21.060 -23.879 1.00 56.91 107 SER A N 1
ATOM 846 C CA . SER A 1 107 ? 18.352 21.366 -24.557 1.00 56.91 107 SER A CA 1
ATOM 847 C C . SER A 1 107 ? 17.126 20.968 -23.719 1.00 56.91 107 SER A C 1
ATOM 849 O O . SER A 1 107 ? 16.060 21.556 -23.857 1.00 56.91 107 SER A O 1
ATOM 851 N N . SER A 1 108 ? 17.283 19.986 -22.823 1.00 53.62 108 SER A N 1
ATOM 852 C CA . SER A 1 108 ? 16.225 19.503 -21.923 1.00 53.62 108 SER A CA 1
ATOM 853 C C . SER A 1 108 ? 15.990 20.418 -20.709 1.00 53.62 108 SER A C 1
ATOM 855 O O . SER A 1 108 ? 14.969 20.296 -20.030 1.00 53.62 108 SER A O 1
ATOM 857 N N . GLU A 1 109 ? 16.943 21.302 -20.391 1.00 53.38 109 GLU A N 1
ATOM 858 C CA . GLU A 1 109 ? 16.831 22.291 -19.310 1.00 53.38 109 GLU A CA 1
ATOM 859 C C . GLU A 1 109 ? 16.184 23.600 -19.784 1.00 53.38 109 GLU A C 1
ATOM 861 O O . GLU A 1 109 ? 15.496 24.250 -18.996 1.00 53.38 109 GLU A O 1
ATOM 866 N N . GLU A 1 110 ? 16.344 23.959 -21.061 1.00 52.75 110 GLU A N 1
ATOM 867 C CA . GLU A 1 110 ? 15.715 25.147 -21.658 1.00 52.75 110 GLU A CA 1
ATOM 868 C C . GLU A 1 110 ? 14.188 25.015 -21.788 1.00 52.75 110 GLU A C 1
ATOM 870 O O . GLU A 1 110 ? 13.483 26.000 -21.586 1.00 52.75 110 GLU A O 1
ATOM 875 N N . ASP A 1 111 ? 13.663 23.801 -21.990 1.00 52.31 111 ASP A N 1
ATOM 876 C CA . ASP A 1 111 ? 12.217 23.507 -22.053 1.00 52.31 111 ASP A CA 1
ATOM 877 C C . ASP A 1 111 ? 11.499 23.533 -20.678 1.00 52.31 111 ASP A C 1
ATOM 879 O O . ASP A 1 111 ? 10.297 23.281 -20.587 1.00 52.31 111 ASP A O 1
ATOM 883 N N . ARG A 1 112 ? 12.216 23.813 -19.575 1.00 52.25 112 ARG A N 1
ATOM 884 C CA . ARG A 1 112 ? 11.637 23.957 -18.217 1.00 52.25 112 ARG A CA 1
ATOM 885 C C . ARG A 1 112 ? 11.316 25.404 -17.811 1.00 52.25 112 ARG A C 1
ATOM 887 O O . ARG A 1 112 ? 10.937 25.616 -16.655 1.00 52.25 112 ARG A O 1
ATOM 894 N N . ARG A 1 113 ? 11.499 26.387 -18.694 1.00 42.66 113 ARG A N 1
ATOM 895 C CA . ARG A 1 113 ? 11.106 27.792 -18.473 1.00 42.66 113 ARG A CA 1
ATOM 896 C C . ARG A 1 113 ? 9.769 28.111 -19.120 1.00 42.66 113 ARG A C 1
ATOM 898 O O . ARG A 1 113 ? 9.030 28.900 -18.491 1.00 42.66 113 ARG A O 1
#

Radius of gyration: 23.25 Å; chains: 1; bounding box: 45×44×63 Å

Foldseek 3Di:
DKDKDWDWDFDQDPVPRDTDTDTDLFIWMWDAALVRDIDIDTFGSDPVRRVVVNVVVVVQRVCVNVVVDPPCPVVVPDDPVVVLVVVLVVCVVVVHDPVVSVVVVVVVVVVVD

pLDDT: mean 81.3, std 11.91, range [42.66, 94.75]

Secondary structure (DSSP, 8-state):
--EEEEEEEEEE-TTT--EEEEEEEEEEEEEE-TTS-EEEEE--SSHHHHHHHHHHHHHHHHHHHTT---TTHHHHHS-HHHHHHHHHHHHHHTT--HHHHHHHHHHHHHTT-

Sequence (113 aa):
MASIYEKPVTVTDPQTGERVKGKSKKGWGRYKDENGIERRVPLATDKASAQAMLNEIVKKVERRMAGIIDRFDDQRTRPLSEHLTDFETHLRSKGVSDQHVKSVALSSEEDRR